Protein AF-A0A183DM11-F1 (afdb_monomer_lite)

Secondary structure (DSSP, 8-state):
-HHHHHHHHHHHTT-GGG--SSHHHHHHHHHHHHH-HHHHHHHHHHHHHHHHHSGGG-HHHHHHHHHHHHHHHHHHHHTTPPP-----HHHHHHHHGGG-

Foldseek 3Di:
DVLVVVCVVCVQLVNNCCNAPDDVSNVVSVVCCVPPPVVVVVVVVSNVVSCVVGCSNVVVVVVVVVVVVVVVVVVCVVVVHDDDDDDDPVVVVVVVVVVD

pLDDT: mean 86.89, std 15.76, range [41.09, 98.56]

Structure (mmCIF, N/CA/C/O backbone):
data_AF-A0A183DM11-F1
#
_entry.id   AF-A0A183DM11-F1
#
loop_
_atom_site.group_PDB
_atom_site.id
_atom_site.type_symbol
_atom_site.label_atom_id
_atom_site.label_alt_id
_atom_site.label_comp_id
_atom_site.label_asym_id
_atom_site.label_entity_id
_atom_site.label_seq_id
_atom_site.pdbx_PDB_ins_code
_atom_site.Cartn_x
_atom_site.Cartn_y
_atom_site.Cartn_z
_atom_site.occupancy
_atom_site.B_iso_or_equiv
_atom_site.auth_seq_id
_atom_site.auth_comp_id
_atom_site.auth_asym_id
_atom_site.auth_atom_id
_atom_site.pdbx_PDB_model_num
ATOM 1 N N . LEU A 1 1 ? 3.944 -13.913 -1.293 1.00 45.16 1 LEU A N 1
ATOM 2 C CA . LEU A 1 1 ? 3.554 -12.732 -2.104 1.00 45.16 1 LEU A CA 1
ATOM 3 C C . LEU A 1 1 ? 2.375 -11.951 -1.512 1.00 45.16 1 LEU A C 1
ATOM 5 O O . LEU A 1 1 ? 2.503 -10.743 -1.378 1.00 45.16 1 LEU A O 1
ATOM 9 N N . ALA A 1 2 ? 1.268 -12.598 -1.120 1.00 55.84 2 ALA A N 1
ATOM 10 C CA . ALA A 1 2 ? 0.063 -11.905 -0.633 1.00 55.84 2 ALA A CA 1
ATOM 11 C C . ALA A 1 2 ? 0.265 -11.035 0.629 1.00 55.84 2 ALA A C 1
ATOM 13 O O . ALA A 1 2 ? -0.384 -10.001 0.762 1.00 55.84 2 ALA A O 1
ATOM 14 N N . SER A 1 3 ? 1.196 -11.402 1.522 1.00 65.31 3 SER A N 1
ATOM 15 C CA . SER A 1 3 ? 1.422 -10.684 2.789 1.00 65.31 3 SER A CA 1
ATOM 16 C C . SER A 1 3 ? 1.825 -9.219 2.600 1.00 65.31 3 SER A C 1
ATOM 18 O O . SER A 1 3 ? 1.318 -8.352 3.301 1.00 65.31 3 SER A O 1
ATOM 20 N N . ARG A 1 4 ? 2.684 -8.917 1.618 1.00 81.06 4 ARG A N 1
ATOM 21 C CA . ARG A 1 4 ? 3.173 -7.546 1.380 1.00 81.06 4 ARG A CA 1
ATOM 22 C C . ARG A 1 4 ? 2.195 -6.687 0.582 1.00 81.06 4 ARG A C 1
ATOM 24 O O . ARG A 1 4 ? 2.263 -5.465 0.676 1.00 81.06 4 ARG A O 1
ATOM 31 N N . ILE A 1 5 ? 1.285 -7.312 -0.170 1.00 84.38 5 ILE A N 1
ATOM 32 C CA . ILE A 1 5 ? 0.241 -6.603 -0.923 1.00 84.38 5 ILE A CA 1
ATOM 33 C C . ILE A 1 5 ? -0.723 -5.937 0.057 1.00 84.38 5 ILE A C 1
ATOM 35 O O . ILE A 1 5 ? -0.925 -4.728 -0.018 1.00 84.38 5 ILE A O 1
ATOM 39 N N . ALA A 1 6 ? -1.247 -6.700 1.020 1.00 88.19 6 ALA A N 1
ATOM 40 C CA . ALA A 1 6 ? -2.152 -6.168 2.037 1.00 88.19 6 ALA A CA 1
ATOM 41 C C . ALA A 1 6 ? -1.488 -5.047 2.855 1.00 88.19 6 ALA A C 1
ATOM 43 O O . ALA A 1 6 ? -2.082 -3.987 3.041 1.00 88.19 6 ALA A O 1
ATOM 44 N N . SER A 1 7 ? -0.228 -5.227 3.270 1.00 91.12 7 SER A N 1
ATOM 45 C CA . SER A 1 7 ? 0.523 -4.171 3.958 1.00 91.12 7 SER A CA 1
ATOM 46 C C . SER A 1 7 ? 0.640 -2.906 3.105 1.00 91.12 7 SER A C 1
ATOM 48 O O . SER A 1 7 ? 0.301 -1.827 3.578 1.00 91.12 7 SER A O 1
ATOM 50 N N . SER A 1 8 ? 1.064 -3.020 1.841 1.00 89.75 8 SER A N 1
ATOM 51 C CA . SER A 1 8 ? 1.199 -1.871 0.933 1.00 89.75 8 SER A CA 1
ATOM 52 C C . SER A 1 8 ? -0.121 -1.115 0.745 1.00 89.75 8 SER A C 1
ATOM 54 O O . SER A 1 8 ? -0.126 0.114 0.761 1.00 89.75 8 SER A O 1
ATOM 56 N N . GLN A 1 9 ? -1.245 -1.828 0.650 1.00 91.06 9 GLN A N 1
ATOM 57 C CA . GLN A 1 9 ? -2.573 -1.216 0.564 1.00 91.06 9 GLN A CA 1
ATOM 58 C C . GLN A 1 9 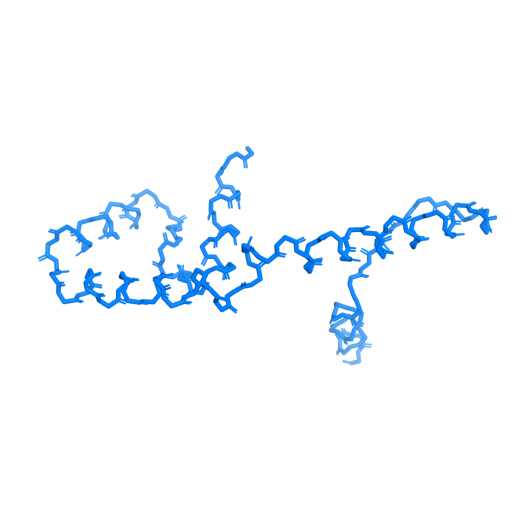? -2.943 -0.449 1.838 1.00 91.06 9 GLN A C 1
ATOM 60 O O . GLN A 1 9 ? -3.472 0.655 1.748 1.00 91.06 9 GLN A O 1
ATOM 65 N N . LEU A 1 10 ? -2.638 -0.994 3.020 1.00 92.94 10 LEU A N 1
ATOM 66 C CA . LEU A 1 10 ? -2.874 -0.312 4.297 1.00 92.94 10 LEU A CA 1
ATOM 67 C C . LEU A 1 10 ? -2.028 0.962 4.430 1.00 92.94 10 LEU A C 1
ATOM 69 O O . LEU A 1 10 ? -2.537 1.984 4.891 1.00 92.94 10 LEU A O 1
ATOM 73 N N . TYR A 1 11 ? -0.778 0.936 3.957 1.00 91.75 11 TYR A N 1
ATOM 74 C CA . TYR A 1 11 ? 0.048 2.142 3.847 1.00 91.75 11 TYR A CA 1
ATOM 75 C C . TYR A 1 11 ? -0.561 3.161 2.878 1.00 91.75 11 TYR A C 1
ATOM 77 O O . TYR A 1 11 ? -0.703 4.328 3.237 1.00 91.75 11 TYR A O 1
ATOM 85 N N . ALA A 1 12 ? -0.982 2.731 1.686 1.00 89.12 12 ALA A N 1
ATOM 86 C CA . ALA A 1 12 ? -1.608 3.611 0.697 1.00 89.12 12 ALA A CA 1
ATOM 87 C C . ALA A 1 12 ? -2.943 4.212 1.185 1.00 89.12 12 ALA A C 1
ATOM 89 O O . ALA A 1 12 ? -3.282 5.338 0.826 1.00 89.12 12 ALA A O 1
ATOM 90 N N . LEU A 1 13 ? -3.683 3.493 2.037 1.00 89.56 13 LEU A N 1
ATOM 91 C CA . LEU A 1 13 ? -4.901 3.974 2.702 1.00 89.56 13 LEU A CA 1
ATOM 92 C C . LEU A 1 13 ? -4.633 4.885 3.908 1.00 89.56 13 LEU A C 1
ATOM 94 O O . LEU A 1 13 ? -5.577 5.470 4.435 1.00 89.56 13 LEU A O 1
ATOM 98 N N . GLY A 1 14 ? -3.382 5.011 4.360 1.00 89.75 14 GLY A N 1
ATOM 99 C CA . GLY A 1 14 ? -3.028 5.825 5.523 1.00 89.75 14 GLY A CA 1
ATOM 100 C C . GLY A 1 14 ? -3.433 5.207 6.865 1.00 89.75 14 GLY A C 1
ATOM 101 O O . GLY A 1 14 ? -3.710 5.941 7.812 1.00 89.75 14 GLY A O 1
ATOM 102 N N . VAL A 1 15 ? -3.476 3.873 6.949 1.00 94.44 15 VAL A N 1
ATOM 103 C CA . VAL A 1 15 ? -3.735 3.117 8.190 1.00 94.44 15 VAL A CA 1
ATOM 104 C C . VAL A 1 15 ? -2.604 2.119 8.506 1.00 94.44 15 VAL A C 1
ATOM 106 O O . VAL A 1 15 ? -2.855 0.920 8.672 1.00 94.44 15 VAL A O 1
ATOM 109 N N . PRO A 1 16 ? -1.334 2.571 8.570 1.00 95.25 16 PRO A N 1
ATOM 110 C CA . PRO A 1 16 ? -0.195 1.693 8.839 1.00 95.25 16 PRO A CA 1
ATOM 111 C C . PRO A 1 16 ? -0.257 1.033 10.222 1.00 95.25 16 PRO A C 1
ATOM 113 O O . PRO A 1 16 ? 0.351 -0.014 10.418 1.00 95.25 16 PRO A O 1
ATOM 116 N N . GLU A 1 17 ? -1.021 1.590 11.168 1.00 95.38 17 GLU A N 1
ATOM 117 C CA . GLU A 1 17 ? -1.254 0.998 12.489 1.00 95.38 17 GLU A CA 1
ATOM 118 C C . GLU A 1 17 ? -1.965 -0.366 12.446 1.00 95.38 17 GLU A C 1
ATOM 120 O O . GLU A 1 17 ? -1.999 -1.065 13.454 1.00 95.38 17 GLU A O 1
ATOM 125 N N . LEU A 1 18 ? -2.520 -0.756 11.292 1.00 96.56 18 LEU A N 1
ATOM 126 C CA . LEU A 1 18 ? -3.140 -2.066 11.078 1.00 96.56 18 LEU A CA 1
ATOM 127 C C . LEU A 1 18 ? -2.173 -3.107 10.488 1.00 96.56 18 LEU A C 1
ATOM 129 O O . LEU A 1 18 ? -2.560 -4.258 10.279 1.00 96.56 18 LEU A O 1
ATOM 133 N N . VAL A 1 19 ? -0.924 -2.727 10.200 1.00 96.19 19 VAL A N 1
ATOM 134 C CA . VAL A 1 19 ? 0.111 -3.646 9.714 1.00 96.19 19 VAL A CA 1
ATOM 135 C C . VAL A 1 19 ? 0.807 -4.296 10.908 1.00 96.19 19 VAL A C 1
ATOM 137 O O . VAL A 1 19 ? 1.665 -3.693 11.548 1.00 96.19 19 VAL A O 1
ATOM 140 N N . ALA A 1 20 ? 0.444 -5.546 11.187 1.00 96.06 20 ALA A N 1
ATOM 141 C CA . ALA A 1 20 ? 1.055 -6.327 12.255 1.00 96.06 20 ALA A CA 1
ATOM 142 C C . ALA A 1 20 ? 2.522 -6.670 11.951 1.00 96.06 20 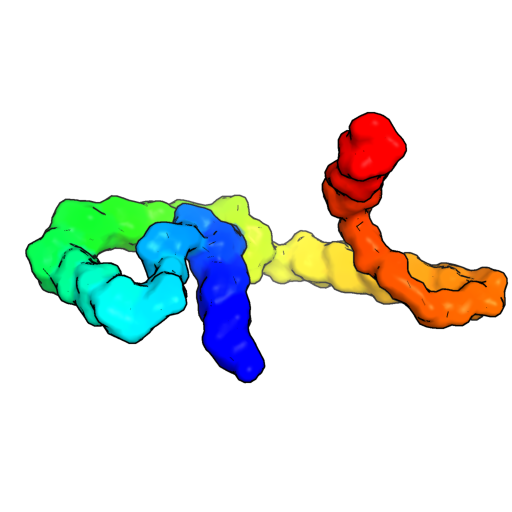ALA A C 1
ATOM 144 O O . ALA A 1 20 ? 2.858 -7.059 10.828 1.00 96.06 20 ALA A O 1
ATOM 145 N N . LYS A 1 21 ? 3.384 -6.574 12.966 1.00 94.50 21 LYS A N 1
ATOM 146 C CA . LYS A 1 21 ? 4.817 -6.915 12.864 1.00 94.50 21 LYS A CA 1
ATOM 147 C C . LYS A 1 21 ? 5.095 -8.402 13.073 1.00 94.50 21 LYS A C 1
ATOM 149 O O . LYS A 1 21 ? 6.054 -8.939 12.525 1.00 94.50 21 LYS A O 1
ATOM 154 N N . ASP A 1 22 ? 4.235 -9.055 13.842 1.00 95.44 22 ASP A N 1
ATOM 155 C CA . ASP A 1 22 ? 4.295 -10.467 14.187 1.00 95.44 22 ASP A CA 1
ATOM 156 C C . ASP A 1 22 ? 2.879 -11.002 14.479 1.00 95.44 22 ASP A C 1
ATOM 158 O O . ASP A 1 22 ? 1.868 -10.308 14.319 1.00 95.44 22 ASP A O 1
ATOM 162 N N . ARG A 1 23 ? 2.790 -12.275 14.872 1.00 96.38 23 ARG A N 1
ATOM 163 C CA . ARG A 1 23 ? 1.509 -12.944 15.120 1.00 96.38 23 ARG A CA 1
ATOM 164 C C . ARG A 1 23 ? 0.795 -12.421 16.370 1.00 96.38 23 ARG A C 1
ATOM 166 O O . ARG A 1 23 ? -0.434 -12.384 16.380 1.00 96.38 23 ARG A O 1
ATOM 173 N N . GLU A 1 24 ? 1.532 -12.040 17.407 1.00 98.00 24 GLU A N 1
ATOM 174 C CA . GLU A 1 24 ? 0.955 -11.541 18.659 1.00 98.00 24 GLU A CA 1
ATOM 175 C C . GLU A 1 24 ? 0.365 -10.144 18.458 1.00 98.00 24 GLU A C 1
ATOM 177 O O . GLU A 1 24 ? -0.758 -9.866 18.881 1.00 98.00 24 GLU A O 1
ATOM 182 N N . ASP A 1 25 ? 1.078 -9.292 17.724 1.00 97.62 25 ASP A N 1
ATOM 183 C CA . ASP A 1 25 ? 0.610 -7.982 17.288 1.00 97.62 25 ASP A CA 1
ATOM 184 C C . ASP A 1 25 ? -0.656 -8.089 16.430 1.00 97.62 25 ASP A C 1
ATOM 186 O O . ASP A 1 25 ? -1.627 -7.371 16.661 1.00 97.62 25 ASP A O 1
ATOM 190 N N . TYR A 1 26 ? -0.708 -9.055 15.507 1.00 96.94 26 TYR A N 1
ATOM 191 C CA . TYR A 1 26 ? -1.906 -9.300 14.701 1.00 96.94 26 TYR A CA 1
ATOM 192 C C . TYR A 1 26 ? -3.137 -9.588 15.570 1.00 96.94 26 TYR A C 1
ATOM 194 O O . TYR A 1 26 ? -4.193 -8.979 15.377 1.00 96.94 26 TYR A O 1
ATOM 202 N N . VAL A 1 27 ? -3.001 -10.482 16.558 1.00 98.31 27 VAL A N 1
ATOM 203 C CA . VAL A 1 27 ? -4.089 -10.803 17.495 1.00 98.31 27 VAL A CA 1
ATOM 204 C C . VAL A 1 27 ? -4.464 -9.574 18.316 1.00 98.31 27 VAL A C 1
ATOM 206 O O . VAL A 1 27 ? -5.648 -9.275 18.451 1.00 98.31 27 VAL A O 1
ATOM 209 N N . ARG A 1 28 ? -3.482 -8.820 18.818 1.00 98.44 28 ARG A N 1
ATOM 210 C CA . ARG A 1 28 ? -3.723 -7.592 19.583 1.00 98.44 28 ARG A CA 1
ATOM 211 C C . ARG A 1 28 ? -4.514 -6.560 18.779 1.00 98.44 28 ARG A C 1
ATOM 213 O O . ARG A 1 28 ? -5.478 -6.006 19.305 1.00 98.44 28 ARG A O 1
ATOM 220 N N . ILE A 1 29 ? -4.135 -6.307 17.525 1.00 98.19 29 ILE A N 1
ATOM 221 C CA . ILE A 1 29 ? -4.839 -5.376 16.631 1.00 98.19 29 ILE A CA 1
ATOM 222 C C . ILE A 1 29 ? -6.275 -5.857 16.402 1.00 98.19 29 ILE A C 1
ATOM 224 O O . ILE A 1 29 ? -7.214 -5.075 16.558 1.00 98.19 29 ILE A O 1
ATOM 228 N N . ALA A 1 30 ? -6.460 -7.141 16.086 1.00 98.19 30 ALA A N 1
ATOM 229 C CA . ALA A 1 30 ? -7.780 -7.716 15.839 1.00 98.19 30 ALA A CA 1
ATOM 230 C C . ALA A 1 30 ? -8.690 -7.640 17.077 1.00 98.19 30 ALA A C 1
ATOM 232 O O . ALA A 1 30 ? -9.844 -7.227 16.968 1.00 98.19 30 ALA A O 1
ATOM 233 N N . VAL A 1 31 ? -8.162 -7.975 18.260 1.00 98.56 31 VAL A N 1
ATOM 234 C CA . VAL A 1 31 ? -8.888 -7.858 19.532 1.00 98.56 31 VAL A CA 1
ATOM 235 C C . VAL A 1 31 ? -9.262 -6.407 19.789 1.00 98.56 31 VAL A C 1
ATOM 237 O O . VAL A 1 31 ? -10.429 -6.140 20.049 1.00 98.56 31 VAL A O 1
ATOM 240 N N . LYS A 1 32 ? -8.323 -5.463 19.648 1.00 98.38 32 LYS A N 1
ATOM 241 C CA . LYS A 1 32 ? -8.600 -4.036 19.856 1.00 98.38 32 LYS A CA 1
ATOM 242 C C . LYS A 1 32 ? -9.705 -3.534 18.925 1.00 98.38 32 LYS A C 1
ATOM 244 O O . LYS A 1 32 ? -10.618 -2.863 19.383 1.00 98.38 32 LYS A O 1
ATOM 249 N N . LEU A 1 33 ? -9.670 -3.899 17.643 1.00 98.38 33 LEU A N 1
ATOM 250 C CA . LEU A 1 33 ? -10.743 -3.567 16.697 1.00 98.38 33 LEU A CA 1
ATOM 251 C C . LEU A 1 33 ? -12.096 -4.186 17.086 1.00 98.38 33 LEU A C 1
ATOM 253 O O . LEU A 1 33 ? -13.134 -3.590 16.811 1.00 98.38 33 LEU A O 1
ATOM 257 N N . GLY A 1 34 ? -12.097 -5.374 17.694 1.00 98.25 34 GLY A N 1
ATOM 258 C CA . GLY A 1 34 ? -13.312 -6.078 18.108 1.00 98.25 34 GLY A CA 1
ATOM 259 C C . GLY A 1 34 ? -13.893 -5.628 19.452 1.00 98.25 34 GLY A C 1
ATOM 260 O O . GLY A 1 34 ? -15.094 -5.786 19.669 1.00 98.25 34 GLY A O 1
ATOM 261 N N . THR A 1 35 ? -13.075 -5.076 20.353 1.00 98.31 35 THR A N 1
ATOM 262 C CA . THR A 1 35 ? -13.480 -4.742 21.730 1.00 98.31 35 THR A CA 1
ATOM 263 C C . THR A 1 35 ? -13.552 -3.242 22.008 1.00 98.31 35 THR A C 1
ATOM 265 O O . THR A 1 35 ? -14.364 -2.823 22.832 1.00 98.31 35 THR A O 1
ATOM 268 N N . ASP A 1 36 ? -12.776 -2.420 21.301 1.00 98.38 36 ASP A N 1
ATOM 269 C CA . ASP A 1 36 ? -12.774 -0.962 21.433 1.00 98.38 36 ASP A CA 1
ATOM 270 C C . ASP A 1 36 ? -13.604 -0.322 20.308 1.00 98.38 36 ASP A C 1
ATOM 272 O O . ASP A 1 36 ? -13.158 -0.144 19.169 1.00 98.38 36 ASP A O 1
ATOM 276 N N . ARG A 1 37 ? -14.856 0.021 20.637 1.00 97.94 37 ARG A N 1
ATOM 277 C CA . ARG A 1 37 ? -15.811 0.607 19.681 1.00 97.94 37 ARG A CA 1
ATOM 278 C C . ARG A 1 37 ? -15.375 1.975 19.165 1.00 97.94 37 ARG A C 1
ATOM 280 O O . ARG A 1 37 ? -15.654 2.291 18.009 1.00 97.94 37 ARG A O 1
ATOM 287 N N . GLU A 1 38 ? -14.723 2.772 20.005 1.00 98.12 38 GLU A N 1
ATOM 288 C CA . GLU A 1 38 ? -14.280 4.114 19.634 1.00 98.12 38 GLU A CA 1
ATOM 289 C C . GLU A 1 38 ? -13.113 4.017 18.651 1.00 98.12 38 GLU A C 1
ATOM 291 O O . GLU A 1 38 ? -13.154 4.603 17.567 1.00 98.12 38 GLU A O 1
ATOM 296 N N . TYR A 1 39 ? -12.130 3.166 18.953 1.00 97.94 39 TYR A N 1
ATOM 297 C CA . TYR A 1 39 ? -11.031 2.888 18.033 1.00 97.94 39 TYR A CA 1
ATOM 298 C C . TYR A 1 39 ? -11.525 2.338 16.686 1.00 97.94 39 TYR A C 1
ATOM 300 O O . TYR A 1 39 ? -11.096 2.806 15.628 1.00 97.94 39 TYR A O 1
ATOM 308 N N . LEU A 1 40 ? -12.479 1.400 16.696 1.00 98.19 40 LEU A N 1
ATOM 309 C CA . LEU A 1 40 ? -13.086 0.882 15.467 1.00 98.19 40 LEU A CA 1
ATOM 310 C C . LEU A 1 40 ? -13.765 1.990 14.648 1.00 98.19 40 LEU A C 1
ATOM 312 O O . LEU A 1 40 ? -13.596 2.046 13.427 1.00 98.19 40 LEU A O 1
ATOM 316 N N . SER A 1 41 ? -14.526 2.870 15.304 1.00 98.00 41 SER A N 1
ATOM 317 C CA . SER A 1 41 ? -15.198 4.004 14.660 1.00 98.00 41 SER A CA 1
ATOM 318 C C . SER A 1 41 ? -14.193 4.932 13.971 1.00 98.00 41 SER A C 1
ATOM 320 O O . SER A 1 41 ? -14.339 5.245 12.785 1.00 98.00 41 SER A O 1
ATOM 322 N N . GLN A 1 42 ? -13.110 5.285 14.668 1.00 97.00 42 GLN A N 1
ATOM 323 C CA . GLN A 1 42 ? -12.044 6.133 14.135 1.00 97.00 42 GLN A CA 1
ATOM 324 C C . GLN A 1 42 ? -11.355 5.503 12.919 1.00 97.00 42 GLN A C 1
ATOM 326 O O . GLN A 1 42 ? -11.185 6.166 11.893 1.00 97.00 42 GLN A O 1
ATOM 331 N N . ILE A 1 43 ? -10.998 4.217 12.990 1.00 97.44 43 ILE A N 1
ATOM 332 C CA . ILE A 1 43 ? -10.383 3.500 11.864 1.00 97.44 43 ILE A CA 1
ATOM 333 C C . ILE A 1 43 ? -11.333 3.447 10.662 1.00 97.44 43 ILE A C 1
ATOM 335 O O . ILE A 1 43 ? -10.918 3.730 9.536 1.00 97.44 43 ILE A O 1
ATOM 339 N N . ARG A 1 44 ? -12.624 3.163 10.876 1.00 96.50 44 ARG A N 1
ATOM 340 C CA . ARG A 1 44 ? -13.626 3.176 9.797 1.00 96.50 44 ARG A CA 1
ATOM 341 C C . ARG A 1 44 ? -13.750 4.555 9.156 1.00 96.50 44 ARG A C 1
ATOM 343 O O . ARG A 1 44 ? -13.809 4.636 7.931 1.00 96.50 44 ARG A O 1
ATOM 350 N N . ALA A 1 45 ? -13.744 5.625 9.951 1.00 95.25 45 ALA A N 1
ATOM 351 C CA . ALA A 1 45 ? -13.779 6.993 9.445 1.00 95.25 45 ALA A CA 1
ATOM 352 C C . ALA A 1 45 ? -12.536 7.325 8.598 1.00 95.25 45 ALA A C 1
ATOM 354 O O . ALA A 1 45 ? -12.678 7.875 7.501 1.00 95.25 45 ALA A O 1
ATOM 355 N N . LYS A 1 46 ? -11.334 6.931 9.052 1.00 94.31 46 LYS A N 1
ATOM 356 C CA . LYS A 1 46 ? -10.087 7.080 8.279 1.00 94.31 46 LYS A CA 1
ATOM 357 C C . LYS A 1 46 ? -10.179 6.369 6.931 1.00 94.31 46 LYS A C 1
ATOM 359 O O . LYS A 1 46 ? -9.969 7.004 5.901 1.00 94.31 46 LYS A O 1
ATOM 364 N N . VAL A 1 47 ? -10.555 5.087 6.925 1.00 94.31 47 VAL A N 1
ATOM 365 C CA . VAL A 1 47 ? -10.668 4.281 5.696 1.00 94.31 47 VAL A CA 1
ATOM 366 C C . VAL A 1 47 ? -11.732 4.846 4.755 1.00 94.31 47 VAL A C 1
ATOM 368 O O . VAL A 1 47 ? -11.496 4.947 3.552 1.00 94.31 47 VAL A O 1
ATOM 371 N N . TRP A 1 48 ? -12.888 5.258 5.281 1.00 93.38 48 TRP A N 1
ATOM 372 C CA . TRP A 1 48 ? -13.971 5.818 4.472 1.00 93.38 48 TRP A CA 1
ATOM 373 C C . TRP A 1 48 ? -13.543 7.088 3.736 1.00 93.38 48 TRP A C 1
ATOM 375 O O . TRP A 1 48 ? -13.789 7.215 2.536 1.00 93.38 48 TRP A O 1
ATOM 385 N N . LYS A 1 49 ? -12.852 7.994 4.438 1.00 91.56 49 LYS A N 1
ATOM 386 C CA . LYS A 1 49 ? -12.276 9.206 3.849 1.00 91.56 49 LYS A CA 1
ATOM 387 C C . LYS A 1 49 ? -11.177 8.863 2.837 1.00 91.56 49 LYS A C 1
ATOM 389 O O . LYS A 1 49 ? -11.212 9.336 1.703 1.00 91.56 49 LYS A O 1
ATOM 394 N N . ALA A 1 50 ? -10.238 7.998 3.222 1.00 89.44 50 ALA A N 1
ATOM 395 C CA . ALA A 1 50 ? -9.099 7.617 2.392 1.00 89.44 50 ALA A CA 1
ATOM 396 C C . ALA A 1 50 ? -9.504 6.893 1.102 1.00 89.44 50 ALA A C 1
ATOM 398 O O . ALA A 1 50 ? -8.808 7.009 0.096 1.00 89.44 50 ALA A O 1
ATOM 399 N N . ARG A 1 51 ? -10.649 6.202 1.072 1.00 85.31 51 ARG A N 1
ATOM 400 C CA . ARG A 1 51 ? -11.144 5.534 -0.141 1.00 85.31 51 ARG A CA 1
ATOM 401 C C . ARG A 1 51 ? -11.285 6.495 -1.325 1.00 85.31 51 ARG A C 1
ATOM 403 O O . ARG A 1 51 ? -11.033 6.094 -2.454 1.00 85.31 51 ARG A O 1
ATOM 410 N N . THR A 1 52 ? -11.689 7.740 -1.078 1.00 86.12 52 THR A N 1
ATOM 411 C CA . THR A 1 52 ? -11.875 8.750 -2.132 1.00 86.12 52 THR A CA 1
ATOM 412 C C . THR A 1 52 ? -10.701 9.712 -2.264 1.00 86.12 52 THR A C 1
ATOM 414 O O . THR A 1 52 ? -10.564 10.344 -3.304 1.00 86.12 52 THR A O 1
ATOM 417 N N . THR A 1 53 ? -9.872 9.859 -1.226 1.00 84.25 53 THR A N 1
ATOM 418 C CA . THR A 1 53 ? -8.769 10.836 -1.221 1.00 84.25 53 THR A CA 1
ATOM 419 C C . THR A 1 53 ? -7.387 10.222 -1.436 1.00 84.25 53 THR A C 1
ATOM 421 O O . THR A 1 53 ? -6.446 10.957 -1.713 1.00 84.25 53 THR A O 1
ATOM 424 N N . SER A 1 54 ? -7.230 8.906 -1.273 1.00 82.12 54 SER A N 1
ATOM 425 C CA . SER A 1 54 ? -5.958 8.218 -1.521 1.00 82.12 54 SER A CA 1
ATOM 426 C C . SER A 1 54 ? -5.767 7.909 -3.003 1.00 82.12 54 SER A C 1
ATOM 428 O O . SER A 1 54 ? -6.717 7.821 -3.782 1.00 82.12 54 SER A O 1
ATOM 430 N N . THR A 1 55 ? -4.515 7.677 -3.387 1.00 79.06 55 THR A N 1
ATOM 431 C CA . THR A 1 55 ? -4.160 7.224 -4.734 1.00 79.06 55 THR A CA 1
ATOM 432 C C . THR A 1 55 ? -4.538 5.765 -4.984 1.00 79.06 55 THR A C 1
ATOM 434 O O . THR A 1 55 ? -4.584 5.357 -6.141 1.00 79.06 55 THR A O 1
ATOM 437 N N . LEU A 1 56 ? -4.862 4.988 -3.938 1.00 85.31 56 LEU A N 1
ATOM 438 C CA . LEU A 1 56 ? -5.065 3.541 -4.043 1.00 85.31 56 LEU A CA 1
ATOM 439 C C . LEU A 1 56 ? -6.181 3.161 -5.027 1.00 85.31 56 LEU A C 1
ATOM 441 O O . LEU A 1 56 ? -6.052 2.180 -5.753 1.00 85.31 56 LEU A O 1
ATOM 445 N N . PHE A 1 57 ? -7.262 3.943 -5.061 1.00 86.31 57 PHE A N 1
ATOM 446 C CA . PHE A 1 57 ? -8.402 3.713 -5.956 1.00 86.31 57 PHE A CA 1
ATOM 447 C C . PHE A 1 57 ? -8.486 4.730 -7.100 1.00 86.31 57 PHE A C 1
ATOM 449 O O . PHE A 1 57 ? -9.461 4.743 -7.853 1.00 86.31 57 PHE A O 1
ATOM 456 N N . ASN A 1 58 ? -7.470 5.582 -7.265 1.00 87.50 58 ASN A N 1
ATOM 457 C CA . ASN A 1 58 ? -7.417 6.528 -8.371 1.00 87.50 58 ASN A CA 1
ATOM 458 C C . ASN A 1 58 ? -6.863 5.837 -9.624 1.00 87.50 58 ASN A C 1
ATOM 460 O O . ASN A 1 58 ? -5.689 5.969 -9.966 1.00 87.50 58 ASN A O 1
ATOM 464 N N . VAL A 1 59 ? -7.736 5.102 -10.319 1.00 89.38 59 VAL A N 1
ATOM 465 C CA . VAL A 1 59 ? -7.383 4.342 -11.531 1.00 89.38 59 VAL A CA 1
ATOM 466 C C . VAL A 1 59 ? -6.786 5.245 -12.610 1.00 89.38 59 VAL A C 1
ATOM 468 O O . VAL A 1 59 ? -5.831 4.859 -13.272 1.00 89.38 59 VAL A O 1
ATOM 471 N N . ARG A 1 60 ? -7.294 6.475 -12.758 1.00 90.62 60 ARG A N 1
ATOM 472 C CA . ARG A 1 60 ? -6.774 7.432 -13.744 1.00 90.62 60 ARG A CA 1
ATOM 473 C C . ARG A 1 60 ? -5.312 7.777 -13.468 1.00 90.62 60 ARG A C 1
ATOM 475 O O . ARG A 1 60 ? -4.502 7.733 -14.388 1.00 90.62 60 ARG A O 1
ATOM 482 N N . GLN A 1 61 ? -4.985 8.111 -12.219 1.00 88.69 61 GLN A N 1
ATOM 483 C CA . GLN A 1 61 ? -3.607 8.399 -11.828 1.00 88.69 61 GLN A CA 1
ATOM 484 C C . GLN A 1 61 ?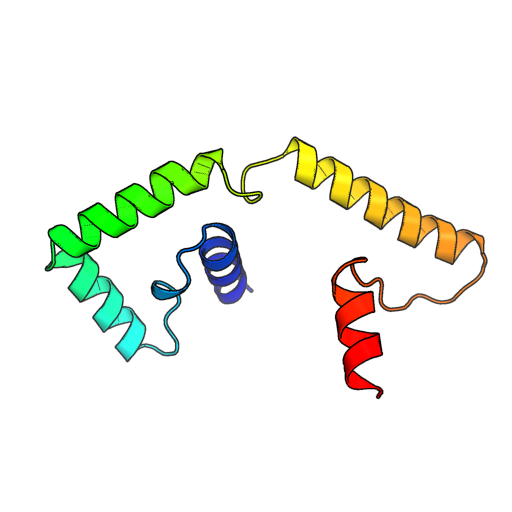 -2.723 7.160 -11.991 1.00 88.69 61 GLN A C 1
ATOM 486 O O . GLN A 1 61 ? -1.641 7.262 -12.556 1.00 88.69 61 GLN A O 1
ATOM 491 N N . TYR A 1 62 ? -3.214 5.990 -11.576 1.00 88.50 62 TYR A N 1
ATOM 492 C CA . TYR A 1 62 ? -2.500 4.724 -11.724 1.00 88.50 62 TYR A CA 1
ATOM 493 C C . TYR A 1 62 ? -2.133 4.424 -13.186 1.00 88.50 62 TYR A C 1
ATOM 495 O O . TYR A 1 62 ? -0.980 4.115 -13.479 1.00 88.50 62 TYR A O 1
ATOM 503 N N . CYS A 1 63 ? -3.084 4.563 -14.117 1.00 93.19 63 CYS A N 1
ATOM 504 C CA . CYS A 1 63 ? -2.829 4.377 -15.546 1.00 93.19 63 CYS A CA 1
ATOM 505 C C . CYS A 1 63 ? -1.797 5.379 -16.069 1.00 93.19 63 CYS A C 1
ATOM 507 O O . CYS A 1 63 ? -0.832 4.970 -16.708 1.00 93.19 63 CYS A O 1
ATOM 509 N N . ALA A 1 64 ? -1.943 6.664 -15.734 1.00 92.69 64 ALA A N 1
ATOM 510 C CA . ALA A 1 64 ? -0.990 7.687 -16.152 1.00 92.69 64 ALA A CA 1
ATOM 511 C C . ALA A 1 64 ? 0.427 7.417 -15.612 1.00 92.69 64 ALA A C 1
ATOM 513 O O . ALA A 1 64 ? 1.414 7.683 -16.296 1.00 92.69 64 ALA A O 1
ATOM 514 N N . ASP A 1 65 ? 0.557 6.917 -14.382 1.00 90.50 65 ASP A N 1
ATOM 515 C CA . ASP A 1 65 ? 1.849 6.568 -13.779 1.00 90.50 65 ASP A CA 1
ATOM 516 C C . ASP A 1 65 ? 2.478 5.355 -14.474 1.00 90.50 65 ASP A C 1
ATOM 518 O O . ASP A 1 65 ? 3.671 5.373 -14.786 1.00 90.50 65 ASP A O 1
ATOM 522 N N . MET A 1 66 ? 1.664 4.342 -14.787 1.00 92.56 66 MET A N 1
ATOM 523 C CA . MET A 1 66 ? 2.089 3.156 -15.529 1.00 92.56 66 MET A CA 1
ATOM 524 C C . MET A 1 66 ? 2.551 3.511 -16.949 1.00 92.56 66 MET A C 1
ATOM 526 O O . MET A 1 66 ? 3.613 3.069 -17.377 1.00 92.56 66 MET A O 1
ATOM 530 N N . GLU A 1 67 ? 1.802 4.345 -17.670 1.00 95.69 67 GLU A N 1
ATOM 531 C CA . GLU A 1 67 ? 2.168 4.811 -19.014 1.00 95.69 67 GLU A CA 1
ATOM 532 C C . GLU A 1 67 ? 3.504 5.563 -19.006 1.00 95.69 67 GLU A C 1
ATOM 534 O O . GLU A 1 67 ? 4.375 5.299 -19.838 1.00 95.69 67 GLU A O 1
ATOM 539 N N . ARG A 1 68 ? 3.720 6.453 -18.025 1.00 93.50 68 ARG A N 1
ATOM 540 C CA . ARG A 1 68 ? 5.007 7.151 -17.869 1.00 93.50 68 ARG A CA 1
ATOM 541 C C . ARG A 1 68 ? 6.153 6.182 -17.586 1.00 93.50 68 ARG A C 1
ATOM 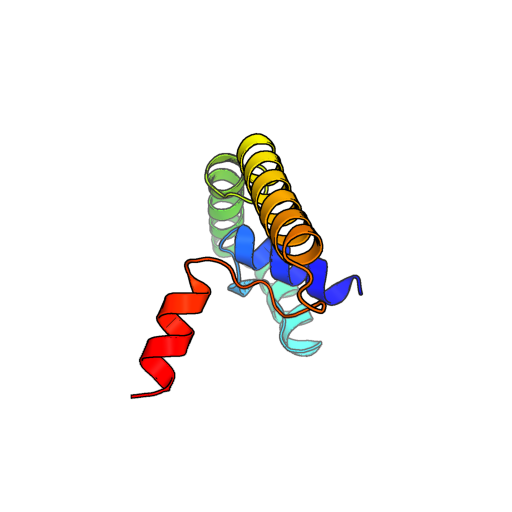543 O O . ARG A 1 68 ? 7.235 6.357 -18.146 1.00 93.50 68 ARG A O 1
ATOM 550 N N . LEU A 1 69 ? 5.929 5.166 -16.753 1.00 94.06 69 LEU A N 1
ATOM 551 C CA . LEU A 1 69 ? 6.931 4.139 -16.470 1.00 94.06 69 LEU A CA 1
ATOM 552 C C . LEU A 1 69 ? 7.286 3.339 -17.731 1.00 94.06 69 LEU A C 1
ATOM 554 O O . LEU A 1 69 ? 8.466 3.192 -18.047 1.00 94.06 69 LEU A O 1
ATOM 558 N N . LEU A 1 70 ? 6.282 2.894 -18.488 1.00 94.88 70 LEU A N 1
ATOM 559 C CA . LEU A 1 70 ? 6.478 2.163 -19.741 1.00 94.88 70 LEU A CA 1
ATOM 560 C C . LEU A 1 70 ? 7.230 3.005 -20.781 1.00 94.88 70 LEU A C 1
ATOM 562 O O . LEU A 1 70 ? 8.142 2.497 -21.430 1.00 94.88 70 LEU A O 1
ATOM 566 N N . HIS A 1 71 ? 6.930 4.302 -20.895 1.00 95.38 71 HIS A N 1
ATOM 567 C CA . HIS A 1 71 ? 7.699 5.206 -21.752 1.00 95.38 71 HIS A CA 1
ATOM 568 C C . HIS A 1 71 ? 9.161 5.350 -21.307 1.00 95.38 71 HIS A C 1
ATOM 570 O O . HIS A 1 71 ? 10.047 5.333 -22.162 1.00 95.38 71 HIS A O 1
ATOM 576 N N . LYS A 1 72 ? 9.444 5.451 -19.998 1.00 94.12 72 LYS A N 1
ATOM 577 C CA . LYS A 1 72 ? 10.828 5.480 -19.480 1.00 94.12 72 LYS A CA 1
ATOM 578 C C . LYS A 1 72 ? 11.577 4.184 -19.827 1.00 94.12 72 LYS A C 1
ATOM 580 O O . LYS A 1 72 ? 12.710 4.248 -20.302 1.00 94.12 72 LYS A O 1
ATOM 585 N N . MET A 1 73 ? 10.930 3.028 -19.650 1.00 94.94 73 MET A N 1
ATOM 586 C CA . MET A 1 73 ? 11.481 1.717 -20.023 1.00 94.94 73 MET A CA 1
ATOM 587 C C . MET A 1 73 ? 11.795 1.645 -21.521 1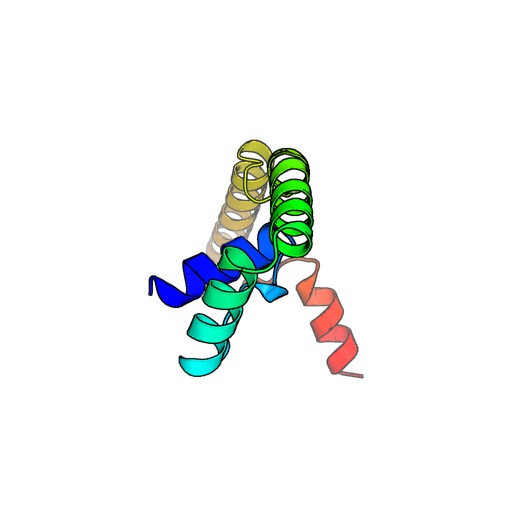.00 94.94 73 MET A C 1
ATOM 589 O O . MET A 1 73 ? 12.904 1.274 -21.904 1.00 94.94 73 MET A O 1
ATOM 593 N N . TRP A 1 74 ? 10.836 2.041 -22.361 1.00 96.38 74 TRP A N 1
ATOM 594 C CA . TRP A 1 74 ? 10.986 2.027 -23.813 1.00 96.38 74 TRP A CA 1
ATOM 595 C C . TRP A 1 74 ? 12.100 2.956 -24.289 1.00 96.38 74 TRP A C 1
ATOM 597 O O . TRP A 1 74 ? 12.943 2.541 -25.077 1.00 96.38 74 TRP A O 1
ATOM 607 N N . LYS A 1 75 ? 12.145 4.194 -23.781 1.00 96.06 75 LYS A N 1
ATOM 608 C CA . LYS A 1 75 ? 13.179 5.167 -24.144 1.00 96.06 75 LYS A CA 1
ATOM 609 C C . LYS A 1 75 ? 14.580 4.632 -23.851 1.00 96.06 75 LYS A C 1
ATOM 611 O O . LYS A 1 75 ? 15.440 4.690 -24.718 1.00 96.06 75 LYS A O 1
ATOM 616 N N . ARG A 1 76 ? 14.795 4.066 -22.659 1.00 94.81 76 ARG A N 1
ATOM 617 C CA . ARG A 1 76 ? 16.089 3.488 -22.274 1.00 94.81 76 ARG A CA 1
ATOM 618 C C . ARG A 1 76 ? 16.524 2.373 -23.228 1.00 94.81 76 ARG A C 1
ATOM 620 O O . ARG A 1 76 ? 17.678 2.341 -23.642 1.00 94.81 76 ARG A O 1
ATOM 627 N N . TYR A 1 77 ? 15.592 1.489 -23.578 1.00 96.88 77 TYR A N 1
ATOM 628 C CA . TYR A 1 77 ? 15.838 0.427 -24.549 1.00 96.88 77 TYR A CA 1
ATOM 629 C C . TYR A 1 77 ? 16.167 0.985 -25.942 1.00 96.88 77 TYR A C 1
ATOM 631 O O . TYR A 1 77 ? 17.140 0.557 -26.557 1.00 96.88 77 TYR A O 1
ATOM 639 N N . ALA A 1 78 ? 15.394 1.965 -26.422 1.00 97.56 78 ALA A N 1
ATOM 640 C CA . ALA A 1 78 ? 15.610 2.609 -27.717 1.00 97.56 78 ALA A CA 1
ATOM 641 C C . ALA A 1 78 ? 16.959 3.347 -27.794 1.00 97.56 78 ALA A C 1
ATOM 643 O O . ALA A 1 78 ? 17.582 3.372 -28.851 1.00 97.56 78 ALA A O 1
ATOM 644 N N . ASP A 1 79 ? 17.434 3.878 -26.664 1.00 97.38 79 ASP A N 1
ATOM 645 C CA . ASP A 1 79 ? 18.745 4.517 -26.520 1.00 97.38 79 ASP A CA 1
ATOM 646 C C . ASP A 1 79 ? 19.902 3.479 -26.412 1.00 97.38 79 ASP A C 1
ATOM 648 O O . ASP A 1 79 ? 21.060 3.854 -26.238 1.00 97.38 79 ASP A O 1
ATOM 652 N N . GLY A 1 80 ? 19.619 2.171 -26.519 1.00 97.31 80 GLY A N 1
ATOM 653 C CA . GLY A 1 80 ? 20.615 1.088 -26.521 1.00 97.31 80 GLY A CA 1
ATOM 654 C C . GLY A 1 80 ? 21.207 0.750 -25.147 1.00 97.31 80 GLY A C 1
ATOM 655 O O . GLY A 1 80 ? 22.196 0.020 -25.060 1.00 97.31 80 GLY A O 1
ATOM 656 N N . LEU A 1 81 ? 20.623 1.275 -24.068 1.00 96.50 81 LEU A N 1
ATOM 657 C CA . LEU A 1 81 ? 21.108 1.068 -22.706 1.00 96.50 81 LEU A CA 1
ATOM 658 C C . LEU A 1 81 ? 20.606 -0.271 -22.132 1.00 96.50 81 LEU A C 1
ATOM 660 O O . LEU A 1 81 ? 19.462 -0.666 -22.380 1.00 96.50 81 LEU A O 1
ATOM 664 N N . PRO A 1 82 ? 21.412 -0.964 -21.304 1.00 9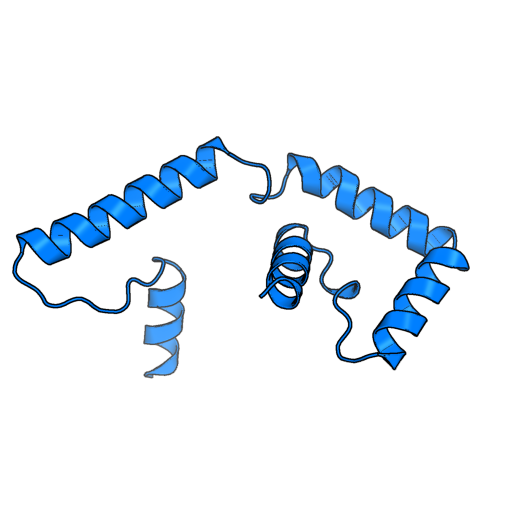4.88 82 PRO A N 1
ATOM 665 C CA . PRO A 1 82 ? 20.983 -2.195 -20.646 1.00 94.88 82 PRO A CA 1
ATOM 666 C C . PRO A 1 82 ? 19.886 -1.917 -19.602 1.00 94.88 82 PRO A C 1
ATOM 668 O O . PRO A 1 82 ? 19.844 -0.810 -19.057 1.00 94.88 82 PRO A O 1
ATOM 671 N N . PRO A 1 83 ? 19.022 -2.897 -19.268 1.00 94.69 83 PRO A N 1
ATOM 672 C CA . PRO A 1 83 ? 18.041 -2.763 -18.190 1.00 94.69 83 PRO A CA 1
ATOM 673 C C . PRO A 1 83 ? 18.685 -2.334 -16.868 1.00 94.69 83 PRO A C 1
ATOM 675 O O . PRO A 1 83 ? 19.776 -2.786 -16.534 1.00 94.69 83 PRO A O 1
ATOM 678 N N . ASP A 1 84 ? 18.003 -1.466 -16.126 1.00 94.12 84 ASP A N 1
ATOM 679 C CA . ASP A 1 84 ? 18.498 -0.885 -14.874 1.00 94.12 84 ASP A CA 1
ATOM 680 C C . ASP A 1 84 ? 17.320 -0.394 -14.022 1.00 94.12 84 ASP A C 1
ATOM 682 O O . ASP A 1 84 ? 16.171 -0.387 -14.481 1.00 94.12 84 ASP A O 1
ATOM 686 N N . HIS A 1 85 ? 17.591 0.010 -12.784 1.00 91.75 85 HIS A N 1
ATOM 687 C CA . HIS A 1 85 ? 16.584 0.535 -11.875 1.00 91.75 85 HIS A CA 1
ATOM 688 C C . HIS A 1 85 ? 15.945 1.815 -12.428 1.00 91.75 85 HIS A C 1
ATOM 690 O O . HIS A 1 85 ? 16.621 2.789 -12.752 1.00 91.75 85 HIS A O 1
ATOM 696 N N . ILE A 1 86 ? 14.611 1.827 -12.499 1.00 89.19 86 ILE A N 1
ATOM 697 C CA . ILE A 1 86 ? 13.828 3.026 -12.808 1.00 89.19 86 ILE A CA 1
ATOM 698 C C . ILE A 1 86 ? 13.196 3.495 -11.506 1.00 89.19 86 ILE A C 1
ATOM 700 O O . ILE A 1 86 ? 12.232 2.903 -11.021 1.00 89.19 86 ILE A O 1
ATOM 704 N N . LEU A 1 87 ? 13.776 4.541 -10.932 1.00 85.12 87 LEU A N 1
ATOM 705 C CA . LEU A 1 87 ? 13.291 5.160 -9.707 1.00 85.12 87 LEU A CA 1
ATOM 706 C C . LEU A 1 87 ? 12.198 6.186 -10.028 1.00 85.12 87 LEU A C 1
ATOM 708 O O . LEU A 1 87 ? 12.162 6.764 -11.123 1.00 85.12 87 LEU A O 1
ATOM 712 N N . SER A 1 88 ? 11.274 6.399 -9.088 1.00 70.31 88 SER A N 1
ATOM 713 C CA . SER A 1 88 ? 10.342 7.517 -9.213 1.00 70.31 88 SER A CA 1
ATOM 714 C C . SER A 1 88 ? 11.099 8.834 -9.019 1.00 70.31 88 SER A C 1
ATOM 716 O O . SER A 1 88 ? 12.110 8.877 -8.320 1.00 70.31 88 SER A O 1
ATOM 718 N N . ASP A 1 89 ? 10.604 9.934 -9.593 1.00 67.12 89 ASP A N 1
ATOM 719 C CA . ASP A 1 89 ? 11.274 11.240 -9.469 1.00 67.12 89 ASP A CA 1
ATOM 720 C C . ASP A 1 89 ? 11.315 11.736 -8.001 1.00 67.12 89 ASP A C 1
ATOM 722 O O . ASP A 1 89 ? 12.094 12.623 -7.667 1.00 67.12 89 ASP A O 1
ATOM 726 N N . ARG A 1 90 ? 10.513 11.136 -7.102 1.00 59.47 90 ARG A N 1
ATOM 727 C CA . ARG A 1 90 ? 10.574 11.365 -5.647 1.00 59.47 90 ARG A CA 1
ATOM 728 C C . ARG A 1 90 ? 11.723 10.621 -4.966 1.00 59.47 90 ARG A C 1
ATOM 730 O O . ARG A 1 90 ? 12.261 11.131 -3.995 1.00 59.47 90 ARG A O 1
ATOM 737 N N . ASP A 1 91 ? 12.100 9.451 -5.474 1.00 54.91 91 ASP A N 1
ATOM 738 C CA . ASP A 1 91 ? 13.169 8.627 -4.897 1.00 54.91 91 ASP A CA 1
ATOM 739 C C . ASP A 1 91 ? 14.560 9.085 -5.367 1.00 54.91 91 ASP A C 1
ATOM 741 O O . ASP A 1 91 ? 15.552 8.876 -4.673 1.00 54.91 91 ASP A O 1
ATOM 745 N N . ALA A 1 92 ? 14.640 9.746 -6.528 1.00 51.84 92 ALA A N 1
ATOM 746 C CA . ALA A 1 92 ? 15.879 10.332 -7.039 1.00 51.84 92 ALA A CA 1
ATOM 747 C C . ALA A 1 92 ? 16.430 11.438 -6.113 1.00 51.84 92 ALA A C 1
ATOM 749 O O . ALA A 1 92 ? 17.630 11.478 -5.864 1.00 51.84 92 ALA A O 1
ATOM 750 N N . LEU A 1 93 ? 15.553 12.272 -5.538 1.00 49.34 93 LEU A N 1
ATOM 751 C CA . LEU A 1 93 ? 15.928 13.344 -4.602 1.00 49.34 93 LEU A CA 1
ATOM 752 C C . LEU A 1 93 ? 16.460 12.798 -3.263 1.00 49.34 93 LEU A C 1
ATOM 754 O O . LEU A 1 93 ? 17.444 13.308 -2.739 1.00 49.34 93 LEU A O 1
ATOM 758 N N . ASP A 1 94 ? 15.861 11.721 -2.745 1.00 49.59 94 ASP A N 1
ATOM 759 C CA . ASP A 1 94 ? 16.263 11.092 -1.472 1.00 49.59 94 ASP A CA 1
ATOM 760 C C . ASP A 1 94 ? 17.552 10.248 -1.611 1.00 49.59 94 ASP A C 1
ATOM 762 O O . ASP A 1 94 ? 18.204 9.907 -0.624 1.00 49.59 94 ASP A O 1
ATOM 766 N N . SER A 1 95 ? 17.927 9.898 -2.848 1.00 51.50 95 SER A N 1
ATOM 767 C CA . SER A 1 95 ? 19.176 9.193 -3.170 1.00 51.50 95 SER A CA 1
ATOM 768 C C . SER A 1 95 ? 20.365 10.154 -3.269 1.00 51.50 95 SER A C 1
ATOM 770 O O . SER A 1 95 ? 21.453 9.813 -2.806 1.00 51.50 95 SER A O 1
ATOM 772 N N . ASP A 1 96 ? 20.148 11.357 -3.815 1.00 51.34 96 ASP A N 1
ATOM 773 C CA . ASP A 1 96 ? 21.161 12.419 -3.883 1.00 51.34 96 ASP A CA 1
ATOM 774 C C . ASP A 1 96 ? 21.458 13.017 -2.496 1.00 51.34 96 ASP A C 1
ATOM 776 O O . ASP A 1 96 ? 22.619 13.265 -2.180 1.00 51.34 96 ASP A O 1
ATOM 780 N N . GLU A 1 97 ? 20.460 13.166 -1.614 1.00 46.72 97 GLU A N 1
ATOM 781 C CA . GLU A 1 97 ? 20.670 13.673 -0.242 1.00 46.72 97 GLU A CA 1
ATOM 782 C C . GLU A 1 97 ? 21.423 12.695 0.680 1.00 46.72 97 GLU A C 1
ATOM 784 O O . GLU A 1 97 ? 22.014 13.117 1.671 1.00 46.72 97 GLU A O 1
ATOM 789 N N . ARG A 1 98 ? 21.447 11.392 0.368 1.00 44.44 98 ARG A N 1
ATOM 790 C CA . ARG A 1 98 ? 22.182 10.373 1.149 1.00 44.44 98 ARG A CA 1
ATOM 791 C C . ARG A 1 98 ? 23.616 10.134 0.669 1.00 44.44 98 ARG A C 1
ATOM 793 O O . ARG A 1 98 ? 24.307 9.292 1.243 1.00 44.44 98 ARG A O 1
ATOM 800 N N . MET A 1 99 ? 24.050 10.839 -0.375 1.00 43.78 99 MET A N 1
ATOM 801 C CA . MET A 1 99 ? 25.423 10.811 -0.892 1.00 43.78 99 MET A CA 1
ATOM 802 C C . MET A 1 99 ? 26.234 12.074 -0.544 1.00 43.78 99 MET A C 1
ATOM 804 O O . MET A 1 99 ? 27.343 12.232 -1.060 1.00 43.78 99 MET A O 1
ATOM 808 N N . ILE A 1 100 ? 25.714 12.944 0.333 1.00 41.09 100 ILE A N 1
ATOM 809 C CA . ILE A 1 100 ? 26.395 14.145 0.853 1.00 41.09 100 ILE A CA 1
ATOM 810 C C . ILE A 1 100 ? 26.686 13.975 2.346 1.00 41.09 100 ILE A C 1
ATOM 812 O O . ILE A 1 100 ? 25.774 13.533 3.079 1.00 41.09 100 ILE A O 1
#

Sequence (100 aa):
LASRIASSQLYALGVPELVAKDREDYVRIAVKLGTDREYLSQIRAKVWKARTTSTLFNVRQYCADMERLLHKMWKRYADGLPPDHILSDRDALDSDERMI

Organism: NCBI:txid637853

Radius of gyration: 18.92 Å; chains: 1; bounding box: 42×27×49 Å

InterPro domains:
  IPR029489 O-GlcNAc transferase, C-terminal [PF13844] (1-66)
  IPR037919 UDP-N-acetylglucosamine--peptide N-acetylglucosaminyltransferase 110kDa subunit [PTHR44366] (1-88)